Protein AF-A0A5C2I7L9-F1 (afdb_monomer_lite)

Organism: Escherichia coli (NCBI:txid562)

InterPro domains:
  IPR002104 Integrase, catalytic domain [PF00589] (42-127)
  IPR002104 Integrase, catalytic domain [PS51898] (38-180)
  IPR011010 DNA breaking-rejoining enzyme, catalytic core [SSF56349] (37-129)
  IPR013762 Integrase-like, catalytic domain superfamily [G3DSA:1.10.443.10] (32-180)
  IPR050090 Bacterial tyrosine recombinase XerC/XerD complex [PTHR30349] (8-128)

Secondary structure (DSSP, 8-state):
-HHHHHHHHHHHHHIIIIIS----GGGGSSPPPPPP-PPP-PPPHHHHHHHHHT--HHHHHHHHHHHHH---HHHHHT-BGGGEETTTTEEEEEEETTTEEEEEEPPGGGHHHHHHHHHHHHHHHHHHHHTT---B---HHHHHH-TTGGGSGGGSBSSB-SS-EE-TTT--EEB-BPP-

Structure (mmCIF, N/CA/C/O backbone):
data_AF-A0A5C2I7L9-F1
#
_entry.id   AF-A0A5C2I7L9-F1
#
loop_
_atom_site.group_PDB
_atom_sit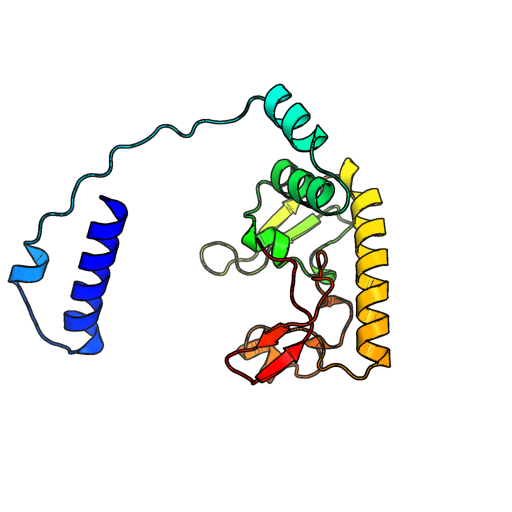e.id
_atom_site.type_symbol
_atom_site.label_atom_id
_atom_site.label_alt_id
_atom_site.label_comp_id
_atom_site.label_asym_id
_atom_site.label_entity_id
_atom_site.label_seq_id
_atom_site.pdbx_PDB_ins_code
_atom_site.Cartn_x
_atom_site.Cartn_y
_atom_site.Cartn_z
_atom_site.occupancy
_atom_site.B_iso_or_equiv
_atom_site.auth_seq_id
_atom_site.auth_comp_id
_atom_site.auth_asym_id
_atom_site.auth_atom_id
_atom_site.pdbx_PDB_model_num
ATOM 1 N N . SER A 1 1 ? -8.997 -1.510 27.934 1.00 83.62 1 SER A N 1
ATOM 2 C CA . SER A 1 1 ? -9.399 -0.100 27.716 1.00 83.62 1 SER A CA 1
ATOM 3 C C . SER A 1 1 ? -10.895 -0.025 27.392 1.00 83.62 1 SER A C 1
ATOM 5 O O . SER A 1 1 ? -11.528 -1.068 27.244 1.00 83.62 1 SER A O 1
ATOM 7 N N . VAL A 1 2 ? -11.471 1.179 27.242 1.00 86.06 2 VAL A N 1
ATOM 8 C CA . VAL A 1 2 ? -12.870 1.358 26.788 1.00 86.06 2 VAL A CA 1
ATOM 9 C C . VAL A 1 2 ? -13.120 0.686 25.430 1.00 86.06 2 VAL A C 1
ATOM 11 O O . VAL A 1 2 ? -14.165 0.067 25.243 1.00 86.06 2 VAL A O 1
ATOM 14 N N . SER A 1 3 ? -12.161 0.758 24.496 1.00 84.62 3 SER A N 1
ATOM 15 C CA . SER A 1 3 ? -12.274 0.077 23.199 1.00 84.62 3 SER A CA 1
ATOM 16 C C . SER A 1 3 ? -12.257 -1.443 23.354 1.00 84.62 3 SER A C 1
ATOM 18 O O . SER A 1 3 ? -13.128 -2.103 22.796 1.00 84.62 3 SER A O 1
ATOM 20 N N . THR A 1 4 ? -11.354 -1.994 24.176 1.00 89.19 4 THR A N 1
ATOM 21 C CA . THR A 1 4 ? -11.294 -3.440 24.455 1.00 89.19 4 THR A CA 1
ATOM 22 C C . THR A 1 4 ? -12.610 -3.960 25.031 1.00 89.19 4 THR A C 1
ATOM 24 O O . THR A 1 4 ? -13.125 -4.962 24.549 1.00 89.19 4 THR A O 1
ATOM 27 N N . HIS A 1 5 ? -13.188 -3.265 26.020 1.00 90.25 5 HIS A N 1
ATOM 28 C CA . HIS A 1 5 ? -14.462 -3.670 26.622 1.00 90.25 5 HIS A CA 1
ATOM 29 C C . HIS A 1 5 ? -15.588 -3.679 25.581 1.00 90.25 5 HIS A C 1
ATOM 31 O O . HIS A 1 5 ? -16.345 -4.640 25.489 1.00 90.25 5 HIS A O 1
ATOM 37 N N . ARG A 1 6 ? -15.691 -2.623 24.762 1.00 88.38 6 ARG A N 1
ATOM 38 C CA . ARG A 1 6 ? -16.726 -2.535 23.720 1.00 88.38 6 ARG A CA 1
ATOM 39 C C . ARG A 1 6 ? -16.564 -3.619 22.658 1.00 88.38 6 ARG A C 1
ATOM 41 O O . ARG A 1 6 ? -17.572 -4.166 22.227 1.00 88.38 6 ARG A O 1
ATOM 48 N N . GLN A 1 7 ? -15.329 -3.941 22.273 1.00 91.88 7 GLN A N 1
ATOM 49 C CA . GLN A 1 7 ? -15.039 -5.019 21.329 1.00 91.88 7 GLN A CA 1
ATOM 50 C C . GLN A 1 7 ? -15.439 -6.385 21.903 1.00 91.88 7 GLN A C 1
ATOM 52 O O . GLN A 1 7 ? -16.101 -7.158 21.219 1.00 91.88 7 GLN A O 1
ATOM 57 N N . ALA A 1 8 ? -15.092 -6.656 23.166 1.00 91.62 8 ALA A N 1
ATOM 58 C CA . ALA A 1 8 ? -15.444 -7.900 23.846 1.00 91.62 8 ALA A CA 1
ATOM 59 C C . ALA A 1 8 ? -16.964 -8.061 23.995 1.00 91.62 8 ALA A C 1
ATOM 61 O O . ALA A 1 8 ? -17.513 -9.097 23.630 1.00 91.62 8 ALA A O 1
ATOM 62 N N . LEU A 1 9 ? -17.662 -7.014 24.447 1.00 91.38 9 LEU A N 1
ATOM 63 C CA . LEU A 1 9 ? -19.120 -7.032 24.560 1.00 91.38 9 LEU A CA 1
ATOM 64 C C . LEU A 1 9 ? -19.794 -7.224 23.193 1.00 91.38 9 LEU A C 1
ATOM 66 O O . LEU A 1 9 ? -20.723 -8.016 23.075 1.00 91.38 9 LEU A O 1
ATOM 70 N N . ALA A 1 10 ? -19.312 -6.545 22.146 1.00 90.00 10 ALA A N 1
ATOM 71 C CA . ALA A 1 10 ? -19.824 -6.730 20.788 1.00 90.00 10 ALA A CA 1
ATOM 72 C C . ALA A 1 10 ? -19.612 -8.166 20.277 1.00 90.00 10 ALA A C 1
ATOM 74 O O . ALA A 1 10 ? -20.514 -8.722 19.654 1.00 90.00 10 ALA A O 1
ATOM 75 N N . ALA A 1 11 ? -18.459 -8.775 20.572 1.00 92.62 11 ALA A N 1
ATOM 76 C CA . ALA A 1 11 ? -18.175 -10.162 20.217 1.00 92.62 11 ALA A CA 1
ATOM 77 C C . ALA A 1 11 ? -19.121 -11.141 20.930 1.00 92.62 11 ALA A C 1
ATOM 79 O O . ALA A 1 11 ? -19.670 -12.023 20.277 1.00 92.62 11 ALA A O 1
ATOM 80 N N . LEU A 1 12 ? -19.369 -10.954 22.232 1.00 92.31 12 LEU A N 1
ATOM 81 C CA . LEU A 1 12 ? -20.305 -11.785 22.998 1.00 92.31 12 LEU A CA 1
ATOM 82 C C . LEU A 1 12 ? -21.742 -11.645 22.484 1.00 92.31 12 LEU A C 1
ATOM 84 O O . LEU A 1 12 ? -22.403 -12.650 22.234 1.00 92.31 12 LEU A O 1
ATOM 88 N N . LEU A 1 13 ? -22.207 -10.412 22.260 1.00 90.19 13 LEU A N 1
ATOM 89 C CA . LEU A 1 13 ? -23.537 -10.145 21.705 1.00 90.19 13 LEU A CA 1
ATOM 90 C C . LEU A 1 13 ? -23.722 -10.798 20.327 1.00 90.19 13 LEU A C 1
ATOM 92 O O . LEU A 1 13 ? -24.773 -11.373 20.050 1.00 90.19 13 LEU A O 1
ATOM 96 N N . PHE A 1 14 ? -22.701 -10.732 19.467 1.00 92.31 14 PHE A N 1
ATOM 97 C CA . PHE A 1 14 ? -22.723 -11.382 18.158 1.00 92.31 14 PHE A CA 1
ATOM 98 C C . PHE A 1 14 ? -22.702 -12.909 18.276 1.00 92.31 14 PHE A C 1
ATOM 100 O O . PHE A 1 14 ? -23.501 -13.580 17.630 1.00 92.31 14 PHE A O 1
ATOM 107 N N . PHE A 1 15 ? -21.822 -13.467 19.106 1.00 94.75 15 PHE A N 1
ATOM 108 C CA . PHE A 1 15 ? -21.685 -14.911 19.261 1.00 94.75 15 PHE A CA 1
ATOM 109 C C . PHE A 1 15 ? -22.979 -15.545 19.780 1.00 94.75 15 PHE A C 1
ATOM 111 O O . PHE A 1 15 ? -23.533 -1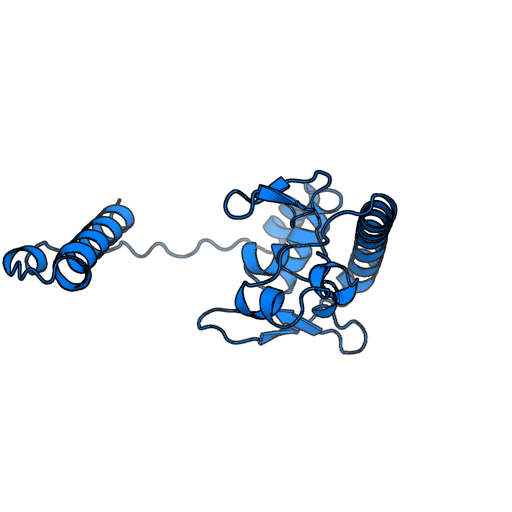6.423 19.124 1.00 94.75 15 PHE A O 1
ATOM 118 N N . TYR A 1 16 ? -23.531 -15.048 20.887 1.00 93.12 16 TYR A N 1
ATOM 119 C CA . TYR A 1 16 ? -24.767 -15.606 21.435 1.00 93.12 16 TYR A CA 1
ATOM 120 C C . TYR A 1 16 ? -25.979 -15.328 20.541 1.00 93.12 16 TYR A C 1
ATOM 122 O O . TYR A 1 16 ? -26.733 -16.247 20.236 1.00 93.12 16 TYR A O 1
ATOM 130 N N . GLY A 1 17 ? -26.131 -14.099 20.039 1.00 90.25 17 GLY A N 1
ATOM 131 C CA . GLY A 1 17 ? -27.318 -13.719 19.273 1.00 90.25 17 GLY A CA 1
ATOM 132 C C . GLY A 1 17 ? -27.335 -14.189 17.814 1.00 90.25 17 GLY A C 1
ATOM 133 O O . GLY A 1 17 ? -28.411 -14.424 17.269 1.00 90.25 17 GLY A O 1
ATOM 134 N N . LYS A 1 18 ? -26.178 -14.289 17.145 1.00 91.50 18 LYS A N 1
ATOM 135 C CA . LYS A 1 18 ? -26.086 -14.608 15.703 1.00 91.50 18 LYS A CA 1
ATOM 136 C C . LYS A 1 18 ? -25.479 -15.968 15.398 1.00 91.50 18 LYS A C 1
ATOM 138 O O . LYS A 1 18 ? -25.828 -16.530 14.367 1.00 91.50 18 LYS A O 1
ATOM 143 N N . VAL A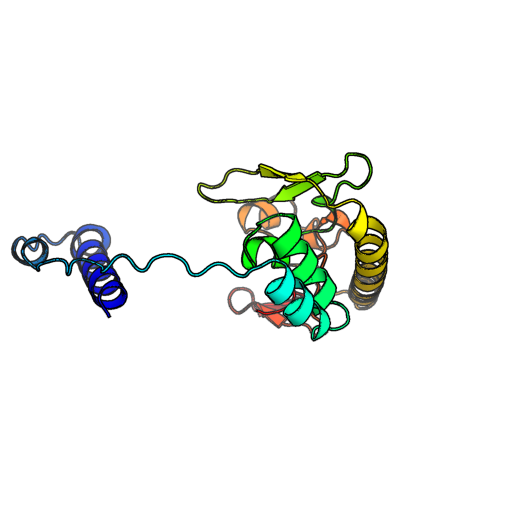 1 19 ? -24.582 -16.476 16.243 1.00 94.69 19 VAL A N 1
ATOM 144 C CA . VAL A 1 19 ? -23.949 -17.788 16.023 1.00 94.69 19 VAL A CA 1
ATOM 145 C C . VAL A 1 19 ? -24.712 -18.880 16.764 1.00 94.69 19 VAL A C 1
ATOM 147 O O . VAL A 1 19 ? -25.074 -19.881 16.158 1.00 94.69 19 VAL A O 1
ATOM 150 N N . LEU A 1 20 ? -24.993 -18.677 18.054 1.00 95.38 20 LEU A N 1
ATOM 151 C CA . LEU A 1 20 ? -25.691 -19.658 18.891 1.00 95.38 20 LEU A CA 1
ATOM 152 C C . LEU A 1 20 ? -27.216 -19.498 18.899 1.00 95.38 20 LEU A C 1
ATOM 154 O O . LEU A 1 20 ? -27.899 -20.322 19.502 1.00 95.38 20 LEU A O 1
ATOM 158 N N . CYS A 1 21 ? -27.750 -18.438 18.280 1.00 92.69 21 CYS A N 1
ATOM 159 C CA . CYS A 1 21 ? -29.182 -18.112 18.275 1.00 92.69 21 CYS A CA 1
ATOM 160 C C . CYS A 1 21 ? -29.830 -18.189 19.676 1.00 92.69 21 CYS A C 1
ATOM 162 O O . CYS A 1 21 ? -30.981 -18.594 19.819 1.00 92.69 21 CYS A O 1
ATOM 164 N N . THR A 1 22 ? -29.072 -17.830 20.713 1.00 92.44 22 THR A N 1
ATOM 165 C CA . THR A 1 22 ? -29.480 -17.886 22.119 1.00 92.44 22 THR A CA 1
ATOM 166 C C . THR A 1 22 ? -29.786 -16.478 22.606 1.00 92.44 22 THR A C 1
ATOM 168 O O . THR A 1 22 ? -28.944 -15.583 22.486 1.00 92.44 22 THR A O 1
ATOM 171 N N . ASP A 1 23 ? -30.976 -16.281 23.172 1.00 87.25 23 ASP A N 1
ATOM 172 C CA . ASP A 1 23 ? -31.349 -14.999 23.763 1.00 87.25 23 ASP A CA 1
ATOM 173 C C . ASP A 1 23 ? -30.779 -14.865 25.182 1.00 87.25 23 ASP A C 1
ATOM 175 O O . ASP A 1 23 ? -30.990 -15.723 26.039 1.00 87.25 23 ASP A O 1
ATOM 179 N N . LEU A 1 24 ? -30.040 -13.781 25.423 1.00 87.56 24 LEU A N 1
ATOM 180 C CA . LEU A 1 24 ? -29.464 -13.434 26.724 1.00 87.56 24 LEU A CA 1
ATOM 181 C C . LEU A 1 24 ? -29.816 -11.975 27.045 1.00 87.56 24 LEU A C 1
ATOM 183 O O . LEU A 1 24 ? -28.984 -11.087 26.831 1.00 87.56 24 LEU A O 1
ATOM 187 N N . PRO A 1 25 ? -31.027 -11.705 27.564 1.00 85.88 25 PRO A N 1
ATOM 188 C CA . PRO A 1 25 ? -31.501 -10.342 27.812 1.00 85.88 25 PRO A CA 1
ATOM 189 C C . PRO A 1 25 ? -30.549 -9.517 28.694 1.00 85.88 25 PRO A C 1
ATOM 191 O O . PRO A 1 25 ? -30.244 -8.368 28.377 1.00 85.88 25 PRO A O 1
ATOM 194 N N . TRP A 1 26 ? -29.968 -10.146 29.724 1.00 88.19 26 TRP A N 1
ATOM 195 C CA . TRP A 1 26 ? -29.008 -9.525 30.647 1.00 88.19 26 TRP A CA 1
ATOM 196 C C . TRP A 1 26 ? -27.719 -9.037 29.965 1.00 88.19 26 TRP A C 1
ATOM 198 O O . TRP A 1 26 ? -27.049 -8.130 30.456 1.00 88.19 26 TRP A O 1
ATOM 208 N N . LEU A 1 27 ? -27.345 -9.601 28.812 1.00 85.25 27 LEU A N 1
ATOM 209 C CA . LEU A 1 27 ? -26.115 -9.225 28.111 1.00 85.25 27 LEU A CA 1
ATOM 210 C C . LEU A 1 27 ? -26.218 -7.816 27.501 1.00 85.25 27 LEU A C 1
ATOM 212 O O . LEU A 1 27 ? -25.206 -7.133 27.340 1.00 85.25 27 LEU A O 1
ATOM 216 N N . GLN A 1 28 ? -27.437 -7.359 27.197 1.00 80.56 28 GLN A N 1
ATOM 217 C CA . GLN A 1 28 ? -27.704 -5.991 26.739 1.00 80.56 28 GLN A CA 1
ATOM 218 C C . GLN A 1 28 ? -27.641 -4.966 27.880 1.00 80.56 28 GLN A C 1
ATOM 220 O O . GLN A 1 28 ? -27.444 -3.778 27.622 1.00 80.56 28 GLN A O 1
ATOM 225 N N . GLU A 1 29 ? -27.774 -5.417 29.129 1.00 86.81 29 GLU A N 1
ATOM 226 C CA . GLU A 1 29 ? -27.735 -4.569 30.325 1.00 86.81 29 GLU A CA 1
ATOM 227 C C . GLU A 1 29 ? -26.302 -4.212 30.739 1.00 86.81 29 GLU A C 1
ATOM 229 O O . GLU A 1 29 ? -26.089 -3.277 31.515 1.00 86.81 29 GLU A O 1
ATOM 234 N N . ILE A 1 30 ? -25.293 -4.902 30.188 1.00 85.81 30 ILE A N 1
ATOM 235 C CA . ILE A 1 30 ? -23.889 -4.565 30.423 1.00 85.81 30 ILE A CA 1
ATOM 236 C C . ILE A 1 30 ? -23.610 -3.154 29.895 1.00 85.81 30 ILE A C 1
ATOM 238 O O . ILE A 1 30 ? -23.601 -2.881 28.688 1.00 85.81 30 ILE A O 1
ATOM 242 N N . GLY A 1 31 ? -23.341 -2.242 30.829 1.00 81.12 31 GLY A N 1
ATOM 243 C CA . GLY A 1 31 ? -23.075 -0.842 30.540 1.00 81.12 31 GLY A CA 1
ATOM 244 C C . GLY A 1 31 ? -21.879 -0.655 29.606 1.00 81.12 31 GLY A C 1
ATOM 245 O O . GLY A 1 31 ? -20.793 -1.185 29.829 1.00 81.12 31 GLY A O 1
ATOM 246 N N . ARG A 1 32 ? -22.054 0.162 28.563 1.00 82.88 32 ARG A N 1
ATOM 247 C CA . ARG A 1 32 ? -20.972 0.504 27.631 1.00 82.88 32 ARG A CA 1
ATOM 248 C C . ARG A 1 32 ? -20.172 1.687 28.180 1.00 82.88 32 ARG A C 1
ATOM 250 O O . ARG A 1 32 ? -20.724 2.788 28.261 1.00 82.88 32 ARG A O 1
ATOM 257 N N . PRO A 1 33 ? -18.874 1.524 28.494 1.00 82.56 33 PRO A N 1
ATOM 258 C CA . PRO A 1 33 ? -18.071 2.633 28.981 1.00 82.56 33 PRO A CA 1
ATOM 259 C C . PRO A 1 33 ? -18.008 3.760 27.941 1.00 82.56 33 PRO A C 1
ATOM 261 O O . PRO A 1 33 ? -17.834 3.528 26.736 1.00 82.56 33 PRO A O 1
ATOM 264 N N . ARG A 1 34 ? -18.177 5.001 28.409 1.00 78.06 34 ARG A N 1
ATOM 265 C CA . ARG A 1 34 ? -18.133 6.187 27.550 1.00 78.06 34 ARG A CA 1
ATOM 266 C C . ARG A 1 34 ? -16.683 6.447 27.129 1.00 78.06 34 ARG A C 1
ATOM 268 O O . ARG A 1 34 ? -15.808 6.521 27.989 1.00 78.06 34 ARG A O 1
ATOM 275 N N . PRO A 1 35 ? -16.398 6.573 25.825 1.00 74.56 35 PRO A N 1
ATOM 276 C CA . PRO A 1 35 ? -15.060 6.908 25.374 1.00 74.56 35 PRO A CA 1
ATOM 277 C C . PRO A 1 35 ? -14.768 8.364 25.735 1.00 74.56 35 PRO A C 1
ATOM 279 O O . PRO A 1 35 ? -15.589 9.243 25.466 1.00 74.56 35 PRO A O 1
ATOM 282 N N . SER A 1 36 ? -13.593 8.633 26.303 1.00 76.50 36 SER A N 1
ATOM 283 C CA . SER A 1 36 ? -13.083 9.999 26.344 1.00 76.50 36 SER A CA 1
ATOM 284 C C . SER A 1 36 ? -12.682 10.403 24.924 1.00 76.50 36 SER A C 1
ATOM 286 O O . SER A 1 36 ? -11.938 9.693 24.242 1.00 76.50 36 SER A O 1
ATOM 288 N N . ARG A 1 37 ? -13.219 11.525 24.434 1.00 71.06 37 ARG A N 1
ATOM 289 C CA . ARG A 1 37 ? -12.788 12.101 23.156 1.00 71.06 37 ARG A CA 1
ATOM 290 C C . ARG A 1 37 ? -11.400 12.694 23.364 1.00 71.06 37 ARG A C 1
ATOM 292 O O . ARG A 1 37 ? -11.268 13.732 24.001 1.00 71.06 37 ARG A O 1
ATOM 299 N N . ARG A 1 38 ? -10.368 12.028 22.848 1.00 72.25 38 ARG A N 1
ATOM 300 C CA . ARG A 1 38 ? -9.055 12.658 22.688 1.00 72.25 38 ARG A CA 1
ATOM 301 C C . ARG A 1 38 ? -9.123 13.559 21.462 1.00 72.25 38 ARG A C 1
ATOM 303 O O . ARG A 1 38 ? -9.592 13.115 20.415 1.00 72.25 38 ARG A O 1
ATOM 310 N N . LEU A 1 39 ? -8.695 14.810 21.604 1.00 75.12 39 LEU A N 1
ATOM 311 C CA . LEU A 1 39 ? -8.483 15.668 20.444 1.00 75.12 39 LEU A CA 1
ATOM 312 C C . LEU A 1 39 ? -7.350 15.054 19.608 1.00 75.12 39 LEU A C 1
ATOM 314 O O . LEU A 1 39 ? -6.351 14.621 20.192 1.00 75.12 39 LEU A O 1
ATOM 318 N N . PRO A 1 40 ? -7.502 14.950 18.279 1.00 73.88 40 PRO A N 1
ATOM 319 C CA . PRO A 1 40 ? -6.408 14.507 17.433 1.00 73.88 40 PRO A CA 1
ATOM 320 C C . PRO A 1 40 ? -5.265 15.517 17.555 1.00 73.88 40 PRO A C 1
ATOM 322 O O . PRO A 1 40 ? -5.450 16.704 17.300 1.00 73.88 40 PRO A O 1
ATOM 325 N N . VAL A 1 41 ? -4.094 15.041 17.974 1.00 81.12 41 VAL A N 1
ATOM 326 C CA . VAL A 1 41 ? -2.861 15.826 17.911 1.00 81.12 41 VAL A CA 1
ATOM 327 C C . VAL A 1 41 ? -2.379 15.739 16.470 1.00 81.12 41 VAL A C 1
ATOM 329 O O . VAL A 1 41 ? -2.104 14.645 15.978 1.00 81.12 41 VAL A O 1
ATOM 332 N N . VAL A 1 42 ? -2.355 16.877 15.783 1.00 86.62 42 VAL A N 1
ATOM 333 C CA . VAL A 1 42 ? -1.863 16.983 14.408 1.00 86.62 42 VAL A CA 1
ATOM 334 C C . VAL A 1 42 ? -0.453 17.550 14.419 1.00 86.62 42 VAL A C 1
ATOM 336 O O . VAL A 1 42 ? -0.134 18.399 15.248 1.00 86.62 42 VAL A O 1
ATOM 339 N N . LEU A 1 43 ? 0.378 17.065 13.501 1.00 90.56 43 LEU A N 1
ATOM 340 C CA . LEU A 1 43 ? 1.729 17.574 13.315 1.00 90.56 43 LEU A CA 1
ATOM 341 C C . LEU A 1 43 ? 1.686 18.897 12.550 1.00 90.56 43 LEU A C 1
ATOM 343 O O . LEU A 1 43 ? 0.918 19.060 11.597 1.00 90.56 43 LEU A O 1
ATOM 347 N N . THR A 1 44 ? 2.546 19.822 12.946 1.00 94.19 44 THR A N 1
ATOM 348 C CA . THR A 1 44 ? 2.853 21.027 12.175 1.00 94.19 44 THR A CA 1
ATOM 349 C C . THR A 1 44 ? 3.632 20.671 10.901 1.00 94.19 44 THR A C 1
ATOM 351 O O . THR A 1 44 ? 4.312 19.640 10.862 1.00 94.19 44 THR A O 1
ATOM 354 N N . PRO A 1 45 ? 3.594 21.516 9.853 1.00 93.44 45 PRO A N 1
ATOM 355 C CA . PRO A 1 45 ? 4.389 21.293 8.644 1.00 93.44 45 PRO A CA 1
ATOM 356 C C . PRO A 1 45 ? 5.884 21.086 8.929 1.00 93.44 45 PRO A C 1
ATOM 358 O O . PRO A 1 45 ? 6.492 20.182 8.363 1.00 93.44 45 PRO A O 1
ATOM 361 N N . ASP A 1 46 ? 6.459 21.842 9.868 1.00 95.19 46 ASP A N 1
ATOM 362 C CA . ASP A 1 46 ? 7.876 21.718 10.228 1.00 95.19 46 ASP A CA 1
ATOM 363 C C . ASP A 1 46 ? 8.196 20.385 10.915 1.00 95.19 46 ASP A C 1
ATOM 365 O O . ASP A 1 46 ? 9.248 19.793 10.672 1.00 95.19 46 ASP A O 1
ATOM 369 N N . GLU A 1 47 ? 7.298 19.882 11.769 1.00 95.56 47 GLU A N 1
ATOM 370 C CA . GLU A 1 47 ? 7.438 18.545 12.358 1.00 95.56 47 GLU A CA 1
ATOM 371 C C . GLU A 1 47 ? 7.395 17.463 11.284 1.00 95.56 47 GLU A C 1
ATOM 373 O O . GLU A 1 47 ? 8.224 16.553 11.307 1.00 95.56 47 GLU A O 1
ATOM 378 N N . VAL A 1 48 ? 6.482 17.584 10.316 1.00 95.12 48 VAL A N 1
ATOM 379 C CA . VAL A 1 48 ? 6.389 16.643 9.194 1.00 95.12 48 VAL A CA 1
ATOM 380 C C . VAL A 1 48 ? 7.669 16.666 8.363 1.00 95.12 48 VAL A C 1
ATOM 382 O O . VAL A 1 48 ? 8.221 15.604 8.083 1.00 95.12 48 VAL A O 1
ATOM 385 N N . VAL A 1 49 ? 8.182 17.847 8.008 1.00 94.31 49 VAL A N 1
ATOM 386 C CA . VAL A 1 49 ? 9.435 17.981 7.246 1.00 94.31 49 VAL A CA 1
ATOM 387 C C . VAL A 1 49 ? 10.598 17.327 7.988 1.00 94.31 49 VAL A C 1
ATOM 389 O O . VAL A 1 49 ? 11.355 16.573 7.375 1.00 94.31 49 VAL A O 1
ATOM 392 N N . ARG A 1 50 ? 10.719 17.548 9.304 1.00 95.44 50 ARG A N 1
ATOM 393 C CA . ARG A 1 50 ? 11.758 16.904 10.121 1.00 95.44 50 ARG A CA 1
ATOM 394 C C . ARG A 1 50 ? 11.619 15.385 10.121 1.00 95.44 50 ARG A C 1
ATOM 396 O O . ARG A 1 50 ? 12.599 14.701 9.858 1.00 95.44 50 ARG A O 1
ATOM 403 N N . ILE A 1 51 ? 10.418 14.859 10.366 1.00 94.88 51 ILE A N 1
ATOM 404 C CA . ILE A 1 51 ? 10.164 13.410 10.397 1.00 94.88 51 ILE A CA 1
ATOM 405 C C . ILE A 1 51 ? 10.490 12.773 9.044 1.00 94.88 51 ILE A C 1
ATOM 407 O O . ILE A 1 51 ? 11.230 11.795 8.992 1.00 94.88 51 ILE A O 1
ATOM 411 N N . LEU A 1 52 ? 9.995 13.348 7.945 1.00 95.31 52 LEU A N 1
ATOM 412 C CA . LEU A 1 52 ? 10.274 12.854 6.595 1.00 95.31 52 LEU A CA 1
ATOM 413 C C . LEU A 1 52 ? 11.762 12.956 6.229 1.00 95.31 52 LEU A C 1
ATOM 415 O O . LEU A 1 52 ? 12.229 12.184 5.395 1.00 95.31 52 LEU A O 1
ATOM 419 N N . GLY A 1 53 ? 12.499 13.890 6.835 1.00 95.38 53 GLY A N 1
ATOM 420 C CA . GLY A 1 53 ? 13.943 14.044 6.666 1.00 95.38 53 GLY A CA 1
ATOM 421 C C . GLY A 1 53 ? 14.778 12.925 7.296 1.00 95.38 53 GLY A C 1
ATOM 422 O O . GLY A 1 53 ? 15.882 12.682 6.823 1.00 95.38 53 GLY A O 1
ATOM 423 N N . PHE A 1 54 ? 14.257 12.224 8.309 1.00 96.75 54 PHE A N 1
ATOM 424 C CA . PHE A 1 54 ? 14.918 11.062 8.924 1.00 96.75 54 PHE A CA 1
ATOM 425 C C . PHE A 1 54 ? 14.627 9.737 8.210 1.00 96.75 54 PHE A C 1
ATOM 427 O O . PHE A 1 54 ? 15.233 8.720 8.535 1.00 96.75 54 PHE A O 1
ATOM 434 N N . LEU A 1 55 ? 13.679 9.725 7.272 1.00 96.12 55 LEU A N 1
ATOM 435 C CA . LEU A 1 55 ? 13.363 8.540 6.484 1.00 96.12 55 LEU A CA 1
ATOM 436 C C . LEU A 1 55 ? 14.242 8.484 5.237 1.00 96.12 55 LEU A C 1
ATOM 438 O O . LEU A 1 55 ? 14.565 9.507 4.635 1.00 96.12 55 LEU A O 1
ATOM 442 N N . GLU A 1 56 ? 14.541 7.272 4.782 1.00 94.06 56 GLU A N 1
ATOM 443 C CA . GLU A 1 56 ? 15.356 7.037 3.591 1.00 94.06 56 GLU A CA 1
ATOM 444 C C . GLU A 1 56 ? 14.642 6.127 2.585 1.00 94.06 56 GLU A C 1
ATOM 446 O O . GLU A 1 56 ? 13.679 5.425 2.908 1.00 94.06 56 GLU A O 1
ATOM 451 N N . GLY A 1 57 ? 15.113 6.164 1.336 1.00 93.31 57 GLY A N 1
ATOM 452 C CA . GLY A 1 57 ? 14.708 5.233 0.285 1.00 93.31 57 GLY A CA 1
ATOM 453 C C . GLY A 1 57 ? 13.193 5.110 0.088 1.00 93.31 57 GLY A C 1
ATOM 454 O O . GLY A 1 57 ? 12.478 6.102 -0.068 1.00 93.31 57 GLY A O 1
ATOM 455 N N . GLU A 1 58 ? 12.710 3.865 0.050 1.00 93.19 58 GLU A N 1
ATOM 456 C CA . GLU A 1 58 ? 11.296 3.553 -0.187 1.00 93.19 58 GLU A CA 1
ATOM 457 C C . GLU A 1 58 ? 10.378 3.988 0.961 1.00 93.19 58 GLU A C 1
ATOM 459 O O . GLU A 1 58 ? 9.265 4.436 0.696 1.00 93.19 58 GLU A O 1
ATOM 464 N N . HIS A 1 59 ? 10.853 3.961 2.211 1.00 94.69 59 HIS A N 1
ATOM 465 C CA . HIS A 1 59 ? 10.071 4.399 3.370 1.00 94.69 59 HIS A CA 1
ATOM 466 C C . HIS A 1 59 ? 9.798 5.902 3.341 1.00 94.69 59 HIS A C 1
ATOM 468 O O . HIS A 1 59 ? 8.685 6.333 3.646 1.00 94.69 59 HIS A O 1
ATOM 474 N N . ARG A 1 60 ? 10.779 6.709 2.914 1.00 96.44 60 ARG A N 1
ATOM 475 C CA . ARG A 1 60 ? 10.583 8.154 2.733 1.00 96.44 60 ARG A CA 1
ATOM 476 C C . ARG A 1 60 ? 9.534 8.445 1.670 1.00 96.44 60 ARG A C 1
ATOM 478 O O . ARG A 1 60 ? 8.622 9.229 1.921 1.00 96.44 60 ARG A O 1
ATOM 485 N N . LEU A 1 61 ? 9.650 7.802 0.507 1.00 97.06 61 LEU A N 1
ATOM 486 C CA . LEU A 1 61 ? 8.693 7.964 -0.588 1.00 97.06 61 LEU A CA 1
ATOM 487 C C . LEU A 1 61 ? 7.287 7.533 -0.161 1.00 97.06 61 LEU A C 1
ATOM 489 O O . LEU A 1 61 ? 6.312 8.230 -0.434 1.00 97.06 61 LEU A O 1
ATOM 493 N N . PHE A 1 62 ? 7.188 6.406 0.540 1.00 96.69 62 PHE A N 1
ATOM 494 C CA . PHE A 1 62 ? 5.930 5.900 1.065 1.00 96.69 62 PHE A CA 1
ATOM 495 C C . PHE A 1 62 ? 5.287 6.893 2.042 1.00 96.69 62 PHE A C 1
ATOM 497 O O . PHE A 1 62 ? 4.132 7.272 1.865 1.00 96.69 62 PHE A O 1
ATOM 504 N N . ALA A 1 63 ? 6.042 7.401 3.017 1.00 96.25 63 ALA A N 1
ATOM 505 C CA . ALA A 1 63 ? 5.541 8.383 3.976 1.00 96.25 63 ALA A CA 1
ATOM 506 C C . ALA A 1 63 ? 5.133 9.711 3.312 1.00 96.25 63 ALA A C 1
ATOM 508 O O . ALA A 1 63 ? 4.094 10.278 3.654 1.00 96.25 63 ALA A O 1
ATOM 509 N N . GLN A 1 64 ? 5.900 10.187 2.325 1.00 96.75 64 GLN A N 1
ATOM 510 C CA . GLN A 1 64 ? 5.544 11.359 1.520 1.00 96.75 64 GLN A CA 1
ATOM 511 C C . GLN A 1 64 ? 4.239 11.148 0.751 1.00 96.75 64 GLN A C 1
ATOM 513 O O . GLN A 1 64 ? 3.407 12.053 0.699 1.00 96.75 64 GLN A O 1
ATOM 518 N N . LEU A 1 65 ? 4.038 9.955 0.187 1.00 96.94 65 LEU A N 1
ATOM 519 C CA . LEU A 1 65 ? 2.815 9.601 -0.521 1.00 96.94 65 LEU A CA 1
ATOM 520 C C . LEU A 1 65 ? 1.607 9.606 0.420 1.00 96.94 65 LEU A C 1
ATOM 522 O O . LEU A 1 65 ? 0.580 10.199 0.088 1.00 96.94 65 LEU A O 1
ATOM 526 N N . LEU A 1 66 ? 1.727 8.997 1.603 1.00 95.75 66 LEU A N 1
ATOM 527 C CA . LEU A 1 66 ? 0.667 9.010 2.614 1.00 95.75 66 LEU A CA 1
ATOM 528 C C . LEU A 1 66 ? 0.323 10.439 3.042 1.00 95.75 66 LEU A C 1
ATOM 530 O O . LEU A 1 66 ? -0.851 10.802 3.077 1.00 95.75 66 LEU A O 1
ATOM 534 N N . TYR A 1 67 ? 1.339 11.261 3.312 1.00 94.94 67 TYR A N 1
ATOM 535 C CA . TYR A 1 67 ? 1.149 12.655 3.704 1.00 94.94 67 TYR A CA 1
ATOM 536 C C . TYR A 1 67 ? 0.482 13.483 2.597 1.00 94.94 67 TYR A C 1
ATOM 538 O O . TYR A 1 67 ? -0.490 14.186 2.860 1.00 94.94 67 TYR A O 1
ATOM 546 N N . GLY A 1 68 ? 0.956 13.365 1.353 1.00 93.94 68 GLY A N 1
ATOM 547 C CA . GLY A 1 68 ? 0.461 14.153 0.222 1.00 93.94 68 GLY A CA 1
ATOM 548 C C . GLY A 1 68 ? -0.941 13.767 -0.259 1.00 93.94 68 GLY A C 1
ATOM 549 O O . GLY A 1 68 ? -1.618 14.584 -0.876 1.00 93.94 68 GLY A O 1
ATOM 550 N N . THR A 1 69 ? -1.390 12.542 0.019 1.00 94.25 69 THR A N 1
ATOM 551 C CA . THR A 1 69 ? -2.684 12.020 -0.466 1.00 94.25 69 THR A CA 1
ATOM 552 C C . THR A 1 69 ? -3.715 11.799 0.641 1.00 94.25 69 THR A C 1
ATOM 554 O O . THR A 1 69 ? -4.902 11.632 0.354 1.00 94.25 69 THR A O 1
ATOM 557 N N . GLY A 1 70 ? -3.282 11.751 1.904 1.00 92.12 70 GLY A N 1
ATOM 558 C CA . GLY A 1 70 ? -4.133 11.441 3.052 1.00 92.12 70 GLY A CA 1
ATOM 559 C C . GLY A 1 70 ? -4.685 10.009 3.060 1.00 92.12 70 GLY A C 1
ATOM 560 O O . GLY A 1 70 ? -5.676 9.741 3.745 1.00 92.12 70 GLY A O 1
ATOM 561 N N . MET A 1 71 ? -4.105 9.088 2.281 1.00 92.56 71 MET A N 1
ATOM 562 C CA . MET A 1 71 ? -4.520 7.684 2.287 1.00 92.56 71 MET A CA 1
ATOM 563 C C . MET A 1 71 ? -4.057 6.959 3.557 1.00 92.56 71 MET A C 1
ATOM 565 O O . MET A 1 71 ? -3.110 7.366 4.230 1.00 92.56 71 MET A O 1
ATOM 569 N N . ARG A 1 72 ? -4.734 5.864 3.905 1.00 91.62 72 ARG A N 1
ATOM 570 C CA . ARG A 1 72 ? -4.323 5.007 5.025 1.00 91.62 72 ARG A CA 1
ATOM 571 C C . ARG A 1 72 ? -3.073 4.219 4.651 1.00 91.62 72 ARG A C 1
ATOM 573 O O . ARG A 1 72 ? -2.904 3.864 3.489 1.00 91.62 72 ARG A O 1
ATOM 580 N N . ILE A 1 73 ? -2.276 3.839 5.651 1.00 93.50 73 ILE A N 1
ATOM 581 C CA . ILE A 1 73 ? -1.100 2.973 5.461 1.00 93.50 73 ILE A CA 1
ATOM 582 C C . ILE A 1 73 ? -1.474 1.711 4.673 1.00 93.50 73 ILE A C 1
ATOM 584 O O . ILE A 1 73 ? -0.857 1.423 3.655 1.00 93.50 73 ILE A O 1
ATOM 588 N N . SER A 1 74 ? -2.550 1.019 5.066 1.00 91.44 74 SER A N 1
ATOM 589 C CA . SER A 1 74 ? -3.011 -0.188 4.369 1.00 91.44 74 SER A CA 1
ATOM 590 C C . SER A 1 74 ? -3.372 0.063 2.902 1.00 91.44 74 SER A C 1
ATOM 592 O O . SER A 1 74 ? -3.081 -0.772 2.057 1.00 91.44 74 SER A O 1
ATOM 594 N N . GLU A 1 75 ? -3.983 1.211 2.593 1.00 93.31 75 GLU A N 1
ATOM 595 C CA . GLU A 1 75 ? -4.344 1.592 1.222 1.00 93.31 75 GLU A CA 1
ATOM 596 C C . GLU A 1 75 ? -3.079 1.841 0.388 1.00 93.31 75 GLU A C 1
ATOM 598 O O . GLU A 1 75 ? -2.983 1.348 -0.731 1.00 93.31 75 GLU A O 1
ATOM 603 N N . GLY A 1 76 ? -2.086 2.535 0.956 1.00 94.69 76 GLY A N 1
ATOM 604 C CA . GLY A 1 76 ? -0.802 2.785 0.302 1.00 94.69 76 GLY A CA 1
ATOM 605 C C . GLY A 1 76 ? 0.011 1.513 0.067 1.00 94.69 76 GLY A C 1
ATOM 606 O O . GLY A 1 76 ? 0.555 1.327 -1.020 1.00 94.69 76 GLY A O 1
ATOM 607 N N . LEU A 1 77 ? 0.094 0.629 1.067 1.00 94.62 77 LEU A N 1
ATOM 608 C CA . LEU A 1 77 ? 0.801 -0.649 0.944 1.00 94.62 77 LEU A CA 1
ATOM 609 C C . LEU A 1 77 ? 0.160 -1.528 -0.137 1.00 94.62 77 LEU A C 1
ATOM 611 O O . LEU A 1 77 ? 0.857 -2.204 -0.889 1.00 94.62 77 LEU A O 1
ATOM 615 N N . GLN A 1 78 ? -1.167 -1.487 -0.256 1.00 93.25 78 GLN A N 1
ATOM 616 C CA . GLN A 1 78 ? -1.910 -2.307 -1.209 1.00 93.25 78 GLN A CA 1
ATOM 617 C C . GLN A 1 78 ? -1.977 -1.731 -2.631 1.00 93.25 78 GLN A C 1
ATOM 619 O O . GLN A 1 78 ? -2.565 -2.374 -3.507 1.00 93.25 78 GLN A O 1
ATOM 624 N N . LEU A 1 79 ? -1.369 -0.566 -2.890 1.00 95.75 79 LEU A N 1
ATOM 625 C CA . LEU A 1 79 ? -1.348 0.029 -4.225 1.00 95.75 79 LEU A CA 1
ATOM 626 C C . LEU A 1 79 ? -0.745 -0.933 -5.250 1.00 95.75 79 LEU A C 1
ATOM 628 O O . LEU A 1 79 ? 0.369 -1.452 -5.089 1.00 95.75 79 LEU A O 1
ATOM 632 N N . ARG A 1 80 ? -1.481 -1.137 -6.344 1.00 96.19 80 ARG A N 1
ATOM 633 C CA . ARG A 1 80 ? -0.994 -1.856 -7.518 1.00 96.19 80 ARG A CA 1
ATOM 634 C C . ARG A 1 80 ? -0.486 -0.877 -8.561 1.00 96.19 80 ARG A C 1
ATOM 636 O O . ARG A 1 80 ? -0.879 0.285 -8.586 1.00 96.19 80 ARG A O 1
ATOM 643 N N . VAL A 1 81 ? 0.344 -1.361 -9.481 1.00 97.81 81 VAL A N 1
ATOM 644 C CA . VAL A 1 81 ? 0.882 -0.520 -10.562 1.00 97.81 81 VAL A CA 1
ATOM 645 C C . VAL A 1 81 ? -0.228 0.162 -11.365 1.00 97.81 81 VAL A C 1
ATOM 647 O O . VAL A 1 81 ? -0.134 1.349 -11.652 1.00 97.81 81 VAL A O 1
ATOM 650 N N . LYS A 1 82 ? -1.300 -0.568 -11.692 1.00 95.88 82 LYS A N 1
ATOM 651 C CA . LYS A 1 82 ? -2.454 -0.048 -12.448 1.00 95.88 82 LYS A CA 1
ATOM 652 C C . LYS A 1 82 ? -3.241 1.053 -11.739 1.00 95.88 82 LYS A C 1
ATOM 654 O O . LYS A 1 82 ? -4.112 1.654 -12.356 1.00 95.88 82 LYS A O 1
ATOM 659 N N . ASP A 1 83 ? -3.040 1.209 -10.434 1.00 96.69 83 ASP A N 1
ATOM 660 C CA . ASP A 1 83 ? -3.769 2.189 -9.642 1.00 96.69 83 ASP A CA 1
ATOM 661 C C . ASP A 1 83 ? -3.100 3.570 -9.721 1.00 96.69 83 ASP A C 1
ATOM 663 O O . ASP A 1 83 ? -3.711 4.549 -9.306 1.00 96.69 83 ASP A O 1
ATOM 667 N N . LEU A 1 84 ? -1.881 3.663 -10.271 1.00 97.62 84 LEU A N 1
ATOM 668 C CA . LEU A 1 84 ? -1.182 4.917 -10.543 1.00 97.62 84 LEU A CA 1
ATOM 669 C C . LEU A 1 84 ? -1.394 5.337 -12.001 1.00 97.62 84 LEU A C 1
ATOM 671 O O . LEU A 1 84 ? -0.876 4.702 -12.920 1.00 97.62 84 LEU A O 1
ATOM 675 N N . ASP A 1 85 ? -2.110 6.438 -12.200 1.00 96.62 85 ASP A N 1
ATOM 676 C CA . ASP A 1 85 ? -2.292 7.082 -13.496 1.00 96.62 85 ASP A CA 1
ATOM 677 C C . ASP A 1 85 ? -1.468 8.373 -13.533 1.00 96.62 85 ASP A C 1
ATOM 679 O O . ASP A 1 85 ? -1.852 9.405 -12.979 1.00 96.62 85 ASP A O 1
ATOM 683 N N . PHE A 1 86 ? -0.290 8.299 -14.152 1.00 96.50 86 PHE A N 1
ATOM 684 C CA . PHE A 1 86 ? 0.602 9.453 -14.275 1.00 96.50 86 PHE A CA 1
ATOM 685 C C . PHE A 1 86 ? 0.156 10.441 -15.350 1.00 96.50 86 PHE A C 1
ATOM 687 O O . PHE A 1 86 ? 0.575 11.593 -15.290 1.00 96.50 86 PHE A O 1
ATOM 694 N N . ASP A 1 87 ? -0.662 10.008 -16.310 1.00 95.31 87 ASP A N 1
ATOM 695 C CA . ASP A 1 87 ? -1.120 10.860 -17.408 1.00 95.31 87 ASP A CA 1
ATOM 696 C C . ASP A 1 87 ? -2.225 11.799 -16.909 1.00 95.31 87 ASP A C 1
ATOM 698 O O . ASP A 1 87 ? -2.235 12.986 -17.227 1.00 95.31 87 ASP A O 1
ATOM 702 N N . HIS A 1 88 ? -3.104 11.288 -16.043 1.00 94.94 88 HIS A N 1
ATOM 703 C CA . HIS A 1 88 ? -4.171 12.055 -15.395 1.00 94.94 88 HIS A CA 1
ATOM 704 C C . HIS A 1 88 ? -3.818 12.523 -13.975 1.00 94.94 88 HIS A C 1
ATOM 706 O O . HIS A 1 88 ? -4.683 13.050 -13.274 1.00 94.94 88 HIS A O 1
ATOM 712 N N . GLY A 1 89 ? -2.588 12.289 -13.504 1.00 96.06 89 GLY A N 1
ATOM 713 C CA . GLY A 1 89 ? -2.143 12.685 -12.164 1.00 96.06 89 GLY A CA 1
ATOM 714 C C . GLY A 1 89 ? -3.044 12.152 -11.044 1.00 96.06 89 GLY A C 1
ATOM 715 O O . GLY A 1 89 ? -3.371 12.879 -10.105 1.00 96.06 89 GLY A O 1
ATOM 716 N N . THR A 1 90 ? -3.486 10.898 -11.146 1.00 97.12 90 THR A N 1
ATOM 717 C CA . THR A 1 90 ? -4.504 10.312 -10.265 1.00 97.12 90 THR A CA 1
ATOM 718 C C . THR A 1 90 ? -4.050 8.973 -9.684 1.00 97.12 90 THR A C 1
ATOM 720 O O . THR A 1 90 ? -3.375 8.180 -10.335 1.00 97.12 90 THR A O 1
ATOM 723 N N . ILE A 1 91 ? -4.450 8.700 -8.443 1.00 97.19 91 ILE A N 1
ATOM 724 C CA . ILE A 1 91 ? -4.291 7.409 -7.772 1.00 97.19 91 ILE A CA 1
ATOM 725 C C . ILE A 1 91 ? -5.669 6.838 -7.458 1.00 97.19 91 ILE A C 1
ATOM 727 O O . ILE A 1 91 ? -6.483 7.493 -6.805 1.00 97.19 91 ILE A O 1
ATOM 731 N N . ILE A 1 92 ? -5.932 5.604 -7.875 1.00 95.44 92 ILE A N 1
ATOM 732 C CA . ILE A 1 92 ? -7.186 4.909 -7.581 1.00 95.44 92 ILE A CA 1
ATOM 733 C C . ILE A 1 92 ? -7.009 4.028 -6.349 1.00 95.44 92 ILE A C 1
ATOM 735 O O . ILE A 1 92 ? -6.457 2.934 -6.414 1.00 95.44 92 ILE A O 1
ATOM 739 N N . VAL A 1 93 ? -7.537 4.470 -5.212 1.00 92.38 93 VAL A N 1
ATOM 740 C CA . VAL A 1 93 ? -7.596 3.629 -4.015 1.00 92.38 93 VAL A CA 1
ATOM 741 C C . VAL A 1 93 ? -8.789 2.690 -4.137 1.00 92.38 93 VAL A C 1
ATOM 743 O O . VAL A 1 93 ? -9.944 3.125 -4.071 1.00 92.38 93 VAL A O 1
ATOM 746 N N . ARG A 1 94 ? -8.491 1.403 -4.323 1.00 85.94 94 ARG A N 1
ATOM 747 C CA . ARG A 1 94 ? -9.469 0.312 -4.382 1.00 85.94 94 ARG A CA 1
ATOM 748 C C . ARG A 1 94 ? -9.950 -0.052 -2.980 1.00 85.94 94 ARG A C 1
ATOM 750 O O . ARG A 1 94 ? -9.171 -0.009 -2.035 1.00 85.94 94 ARG A O 1
ATOM 757 N N . GLU A 1 95 ? -11.219 -0.435 -2.857 1.00 71.50 95 GLU A N 1
ATOM 758 C CA . GLU A 1 95 ? -11.775 -0.997 -1.610 1.00 71.50 95 GLU A CA 1
ATOM 759 C C . GLU A 1 95 ? -11.622 -0.084 -0.373 1.00 71.50 95 GLU A C 1
ATOM 761 O O . GLU A 1 95 ? -11.380 -0.528 0.750 1.00 71.50 95 GLU A O 1
ATOM 766 N N . GLY A 1 96 ? -11.825 1.225 -0.556 1.00 59.38 96 GLY A N 1
ATOM 767 C CA . GLY A 1 96 ? -11.920 2.170 0.555 1.00 59.38 96 GLY A CA 1
ATOM 768 C C . GLY A 1 96 ? -13.084 1.852 1.510 1.00 59.38 96 GLY A C 1
ATOM 769 O O . GLY A 1 96 ? -13.863 0.916 1.326 1.00 59.38 96 GLY A O 1
ATOM 770 N N . LYS A 1 97 ? -13.259 2.676 2.552 1.00 54.62 97 LYS A N 1
ATOM 771 C CA . LYS A 1 97 ? -14.333 2.496 3.551 1.00 54.62 97 LYS A CA 1
ATOM 772 C C . LYS A 1 97 ? -15.701 2.327 2.861 1.00 54.62 97 LYS A C 1
ATOM 774 O O . LYS A 1 97 ? -16.171 3.251 2.206 1.00 54.62 97 LYS A O 1
ATOM 779 N N . GLY A 1 98 ? -16.344 1.174 3.064 1.00 56.97 98 GLY A N 1
ATOM 780 C CA . GLY A 1 98 ? -17.634 0.839 2.444 1.00 56.97 98 GLY A CA 1
ATOM 781 C C . GLY A 1 98 ? -17.537 0.190 1.058 1.00 56.97 98 GLY A C 1
ATOM 782 O O . GLY A 1 98 ? -18.524 0.222 0.328 1.00 56.97 98 GLY A O 1
ATOM 783 N N . SER A 1 99 ? -16.372 -0.365 0.698 1.00 64.38 99 SER A N 1
ATOM 784 C CA . SER A 1 99 ? -16.120 -1.068 -0.570 1.00 64.38 99 SER A CA 1
ATOM 785 C C . SER A 1 99 ? -16.312 -0.188 -1.806 1.00 64.38 99 SER A C 1
ATOM 787 O O . SER A 1 99 ? -16.775 -0.651 -2.846 1.00 64.38 99 SER A O 1
ATOM 789 N N . LYS A 1 100 ? -15.981 1.103 -1.684 1.00 77.44 100 LYS A N 1
ATOM 790 C CA . LYS A 1 100 ? -16.029 2.063 -2.789 1.00 77.44 100 LYS A CA 1
ATOM 791 C C . LYS A 1 100 ? -14.626 2.498 -3.170 1.00 77.44 100 LYS A C 1
ATOM 793 O O . LYS A 1 100 ? -13.824 2.853 -2.302 1.00 77.44 100 LYS A O 1
ATOM 798 N N . ASP A 1 101 ? -14.382 2.510 -4.470 1.00 88.12 101 ASP A N 1
ATOM 799 C CA . ASP A 1 101 ? -13.174 3.078 -5.045 1.00 88.12 101 ASP A CA 1
ATOM 800 C C . ASP A 1 101 ? -13.225 4.606 -4.936 1.00 88.12 101 ASP A C 1
ATOM 802 O O . ASP A 1 101 ? -14.295 5.218 -5.032 1.00 88.12 101 ASP A O 1
ATOM 806 N N . ARG A 1 102 ? -12.065 5.233 -4.730 1.00 91.06 102 ARG A N 1
ATOM 807 C CA . ARG A 1 102 ? -11.934 6.692 -4.788 1.00 91.06 102 ARG A CA 1
ATOM 808 C C . ARG A 1 102 ? -10.673 7.103 -5.531 1.00 91.06 102 ARG A C 1
ATOM 810 O O . ARG A 1 102 ? -9.631 6.470 -5.382 1.00 91.06 102 ARG A O 1
ATOM 817 N N . ALA A 1 103 ? -10.785 8.186 -6.290 1.00 94.00 103 ALA A N 1
ATOM 818 C CA . ALA A 1 103 ? -9.653 8.851 -6.910 1.00 94.00 103 ALA A CA 1
ATOM 819 C C . ALA A 1 103 ? -9.023 9.836 -5.916 1.00 94.00 103 ALA A C 1
ATOM 821 O O . ALA A 1 103 ? -9.729 10.599 -5.254 1.00 94.00 103 ALA A O 1
ATOM 822 N N . LEU A 1 104 ? -7.701 9.801 -5.807 1.00 95.12 104 LEU A N 1
ATOM 823 C CA . LEU A 1 104 ? -6.877 10.761 -5.083 1.00 95.12 104 LEU A CA 1
ATOM 824 C C . LEU A 1 104 ? -5.951 11.456 -6.077 1.00 95.12 104 LEU A C 1
ATOM 826 O O . LEU A 1 104 ? -5.548 10.858 -7.070 1.00 95.12 104 LEU A O 1
ATOM 830 N N . MET A 1 105 ? -5.589 12.703 -5.798 1.00 96.31 105 MET A N 1
ATOM 831 C CA . MET A 1 105 ? -4.597 13.416 -6.599 1.00 96.31 105 MET A CA 1
ATOM 832 C C . MET A 1 105 ? -3.212 12.799 -6.372 1.00 96.31 105 MET A C 1
ATOM 834 O O . MET A 1 105 ? -2.797 12.629 -5.225 1.00 96.31 105 MET A O 1
ATOM 838 N N . LEU A 1 106 ? -2.499 12.473 -7.450 1.00 96.25 106 LEU A N 1
ATOM 839 C CA . LEU A 1 106 ? -1.092 12.084 -7.411 1.00 96.25 106 LEU A CA 1
ATOM 840 C C . LEU A 1 106 ? -0.253 13.363 -7.259 1.00 96.25 106 LEU A C 1
ATOM 842 O O . LEU A 1 106 ? -0.311 14.219 -8.143 1.00 96.25 106 LEU A O 1
ATOM 846 N N . PRO A 1 107 ? 0.533 13.529 -6.180 1.00 94.75 107 PRO A N 1
ATOM 847 C CA . PRO A 1 107 ? 1.377 14.709 -6.030 1.00 94.75 107 PRO A CA 1
ATOM 848 C C . PRO A 1 107 ? 2.451 14.746 -7.123 1.00 94.75 107 PRO A C 1
ATOM 850 O O . PRO A 1 107 ? 3.304 13.861 -7.179 1.00 94.75 107 PRO A O 1
ATOM 853 N N . GLU A 1 108 ? 2.430 15.773 -7.975 1.00 94.81 108 GLU A N 1
ATOM 854 C CA . GLU A 1 108 ? 3.336 15.898 -9.128 1.00 94.81 108 GLU A CA 1
ATOM 855 C C . GLU A 1 108 ? 4.816 15.814 -8.721 1.00 94.81 108 GLU A C 1
ATOM 857 O O . GLU A 1 108 ? 5.615 15.146 -9.375 1.00 94.81 108 GLU A O 1
ATOM 862 N N . SER A 1 109 ? 5.160 16.388 -7.565 1.00 95.75 109 SER A N 1
ATOM 863 C CA . SER A 1 109 ? 6.509 16.336 -6.990 1.00 95.75 109 SER A CA 1
ATOM 864 C C . SER A 1 109 ? 7.006 14.919 -6.677 1.00 95.75 109 SER A C 1
ATOM 866 O O . SER A 1 109 ? 8.214 14.701 -6.607 1.00 95.75 109 SER A O 1
ATOM 868 N N . LEU A 1 110 ? 6.104 13.948 -6.501 1.00 96.62 110 LEU A N 1
ATOM 869 C CA . LEU A 1 110 ? 6.442 12.545 -6.248 1.00 96.62 110 LEU A CA 1
ATOM 870 C C . LEU A 1 110 ? 6.446 11.695 -7.520 1.00 96.62 110 LEU A C 1
ATOM 872 O O . LEU A 1 110 ? 6.894 10.549 -7.467 1.00 96.62 110 LEU A O 1
ATOM 876 N N . ALA A 1 111 ? 5.977 12.215 -8.658 1.00 96.81 111 ALA A N 1
ATOM 877 C CA . ALA A 1 111 ? 5.870 11.440 -9.890 1.00 96.81 111 ALA A CA 1
ATOM 878 C C . ALA A 1 111 ? 7.217 10.850 -10.362 1.00 96.81 111 ALA A C 1
ATOM 880 O O . ALA A 1 111 ? 7.235 9.658 -10.684 1.00 96.81 111 ALA A O 1
ATOM 881 N N . PRO A 1 112 ? 8.351 11.587 -10.357 1.00 97.44 112 PRO A N 1
ATOM 882 C CA . PRO A 1 112 ? 9.650 11.016 -10.726 1.00 97.44 112 PRO A CA 1
ATOM 883 C C . PRO A 1 112 ? 10.067 9.868 -9.796 1.00 97.44 112 PRO A C 1
ATOM 885 O O . PRO A 1 112 ? 10.348 8.763 -10.259 1.00 97.44 112 PRO A O 1
ATOM 888 N N . SER A 1 113 ? 9.993 10.084 -8.480 1.00 97.62 113 SER A N 1
ATOM 889 C CA . SER A 1 113 ? 10.351 9.082 -7.468 1.00 97.62 113 SER A CA 1
ATOM 890 C C . SER A 1 113 ? 9.454 7.841 -7.524 1.00 97.62 113 SER A C 1
ATOM 892 O O . SER A 1 113 ? 9.917 6.718 -7.323 1.00 97.62 113 SER A O 1
ATOM 894 N N . LEU A 1 114 ? 8.165 8.010 -7.836 1.00 97.88 114 LEU A N 1
ATOM 895 C CA . LEU A 1 114 ? 7.241 6.897 -8.055 1.00 97.88 114 LEU A CA 1
ATOM 896 C C . LEU A 1 114 ? 7.587 6.110 -9.326 1.00 97.88 114 LEU A C 1
ATOM 898 O O . LEU A 1 114 ? 7.521 4.884 -9.306 1.00 97.88 114 LEU A O 1
ATOM 902 N N . ARG A 1 115 ? 8.005 6.764 -10.417 1.00 98.06 115 ARG A N 1
ATOM 903 C CA . ARG A 1 115 ? 8.475 6.069 -11.634 1.00 98.06 115 ARG A CA 1
ATOM 904 C C . ARG A 1 115 ? 9.752 5.262 -11.374 1.00 98.06 115 ARG A C 1
ATOM 906 O O . ARG A 1 115 ? 9.874 4.131 -11.855 1.00 98.06 115 ARG A O 1
ATOM 913 N N . GLU A 1 116 ? 10.671 5.787 -10.568 1.00 97.88 116 GLU A N 1
ATOM 914 C CA . GLU A 1 116 ? 11.849 5.040 -10.109 1.00 97.88 116 GLU A CA 1
ATOM 915 C C . GLU A 1 116 ? 11.453 3.846 -9.232 1.00 97.88 116 GLU A C 1
ATOM 917 O O . GLU A 1 116 ? 11.927 2.728 -9.446 1.00 97.88 116 GLU A O 1
ATOM 922 N N . GLN A 1 117 ? 10.514 4.039 -8.299 1.00 97.81 117 GLN A N 1
ATOM 923 C CA . GLN A 1 117 ? 9.970 2.950 -7.488 1.00 97.81 117 GLN A CA 1
ATOM 924 C C . GLN A 1 117 ? 9.335 1.855 -8.350 1.00 97.81 117 GLN A C 1
ATOM 926 O O . GLN A 1 117 ? 9.586 0.672 -8.118 1.00 97.81 117 GLN A O 1
ATOM 931 N N . LEU A 1 118 ? 8.568 2.224 -9.377 1.00 98.19 118 LEU A N 1
ATOM 932 C CA . LEU A 1 118 ? 7.996 1.269 -10.323 1.00 98.19 118 LEU A CA 1
ATOM 933 C C . LEU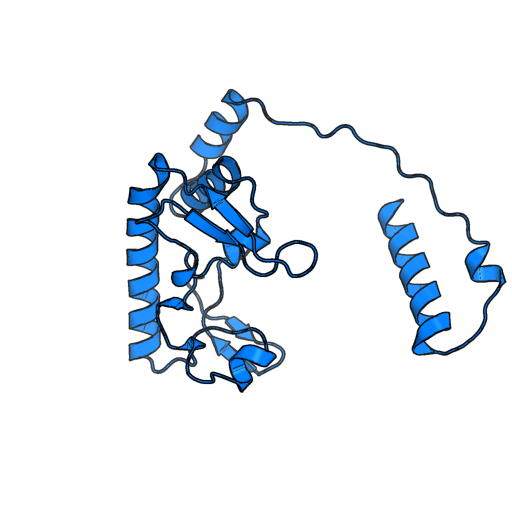 A 1 118 ? 9.070 0.523 -11.114 1.00 98.19 118 LEU A C 1
ATOM 935 O O . LEU A 1 118 ? 8.908 -0.665 -11.371 1.00 98.19 118 LEU A O 1
ATOM 939 N N . SER A 1 119 ? 10.186 1.170 -11.448 1.00 97.88 119 SER A N 1
ATOM 940 C CA . SER A 1 119 ? 11.328 0.500 -12.084 1.00 97.88 119 SER A CA 1
ATOM 941 C C . SER A 1 119 ? 11.952 -0.554 -11.159 1.00 97.88 119 SER A C 1
ATOM 943 O O . SER A 1 119 ? 12.214 -1.678 -11.591 1.00 97.88 119 SER A O 1
ATOM 945 N N . ARG A 1 120 ? 12.098 -0.249 -9.860 1.00 96.50 120 ARG A N 1
ATOM 946 C CA . ARG A 1 120 ? 12.550 -1.223 -8.845 1.00 96.50 120 ARG A CA 1
ATOM 947 C C . ARG A 1 120 ? 11.565 -2.380 -8.682 1.00 96.50 120 ARG A C 1
ATOM 949 O O . ARG A 1 120 ? 11.963 -3.542 -8.712 1.00 96.50 120 ARG A O 1
ATOM 956 N N . ALA A 1 121 ? 10.271 -2.085 -8.580 1.00 97.00 121 ALA A N 1
ATOM 957 C CA . ALA A 1 121 ? 9.228 -3.105 -8.521 1.00 97.00 121 ALA A CA 1
ATOM 958 C C . ALA A 1 121 ? 9.208 -3.974 -9.792 1.00 97.00 121 ALA A C 1
ATOM 960 O O . ALA A 1 121 ? 9.013 -5.188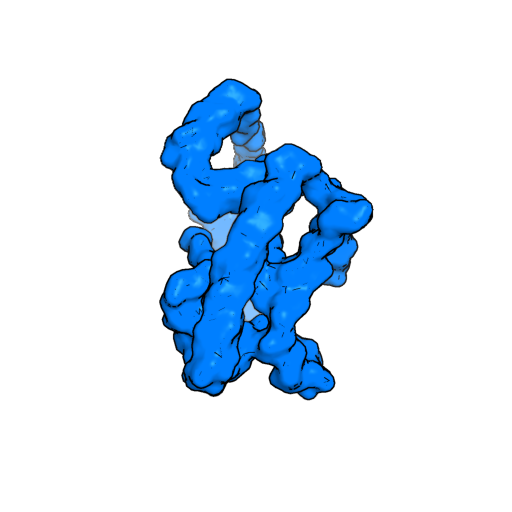 -9.716 1.00 97.00 121 ALA A O 1
ATOM 961 N N . ARG A 1 122 ? 9.481 -3.389 -10.965 1.00 97.62 122 ARG A N 1
ATOM 962 C CA . ARG A 1 122 ? 9.555 -4.116 -12.236 1.00 97.62 122 ARG A CA 1
ATOM 963 C C . ARG A 1 122 ? 10.701 -5.121 -12.256 1.00 97.62 122 ARG A C 1
ATOM 965 O O . ARG A 1 122 ? 10.504 -6.222 -12.762 1.00 97.62 122 ARG A O 1
ATOM 972 N N . ALA A 1 123 ? 11.856 -4.782 -11.686 1.00 96.81 123 ALA A N 1
ATOM 973 C CA . ALA A 1 123 ? 12.963 -5.723 -11.522 1.00 96.81 123 ALA A CA 1
ATOM 974 C C . ALA A 1 123 ? 12.555 -6.941 -10.674 1.00 96.81 123 ALA A C 1
ATOM 976 O O . ALA A 1 123 ? 12.815 -8.076 -11.076 1.00 96.81 123 ALA A O 1
ATOM 977 N N . TRP A 1 124 ? 11.840 -6.730 -9.562 1.00 95.56 124 TRP A N 1
ATOM 978 C CA . TRP A 1 124 ? 11.306 -7.837 -8.760 1.00 95.56 124 TRP A CA 1
ATOM 979 C C . TRP A 1 124 ? 10.305 -8.691 -9.529 1.00 95.56 124 TRP A C 1
ATOM 981 O O . TRP A 1 124 ? 10.404 -9.916 -9.508 1.00 95.56 124 TRP A O 1
ATOM 991 N N . TRP A 1 125 ? 9.380 -8.056 -10.246 1.00 96.56 125 TRP A N 1
ATOM 992 C CA . TRP A 1 125 ? 8.400 -8.765 -11.061 1.00 96.56 125 TRP A CA 1
ATOM 993 C C . TRP A 1 125 ? 9.069 -9.621 -12.144 1.00 96.56 125 TRP A C 1
ATOM 995 O O . TRP A 1 125 ? 8.724 -10.788 -12.292 1.00 96.56 125 TRP A O 1
ATOM 1005 N N . LEU A 1 126 ? 10.063 -9.086 -12.863 1.00 96.69 126 LEU A N 1
ATOM 1006 C CA . LEU A 1 126 ? 10.812 -9.836 -13.879 1.00 96.69 126 LEU A CA 1
ATOM 1007 C C . LEU A 1 126 ? 11.576 -11.021 -13.278 1.00 96.69 126 LEU A C 1
ATOM 1009 O O . LEU A 1 126 ? 11.563 -12.106 -13.858 1.00 96.69 126 LEU A O 1
ATOM 1013 N N . LYS A 1 127 ? 12.198 -10.834 -12.108 1.00 95.06 127 LYS A N 1
ATOM 1014 C CA . LYS A 1 127 ? 12.868 -11.916 -11.380 1.00 95.06 127 LYS A CA 1
ATOM 1015 C C . LYS A 1 127 ? 11.885 -13.024 -10.998 1.00 95.06 127 LYS A C 1
ATOM 1017 O O . LYS A 1 127 ? 12.154 -14.193 -11.252 1.00 95.06 127 LYS A O 1
ATOM 1022 N N . ASP A 1 128 ? 10.726 -12.656 -10.456 1.00 94.38 128 ASP A N 1
ATOM 1023 C CA . ASP A 1 128 ? 9.681 -13.613 -10.086 1.00 94.38 128 ASP A CA 1
ATOM 1024 C C . ASP A 1 128 ? 9.146 -14.384 -11.308 1.00 94.38 128 ASP A C 1
ATOM 1026 O O . ASP A 1 128 ? 8.886 -15.582 -11.207 1.00 94.38 128 ASP A O 1
ATOM 1030 N N . GLN A 1 129 ? 9.015 -13.730 -12.471 1.00 93.06 129 GLN A N 1
ATOM 1031 C CA . GLN A 1 129 ? 8.625 -14.395 -13.722 1.00 93.06 129 GLN A CA 1
ATOM 1032 C C . GLN A 1 129 ? 9.688 -15.388 -14.203 1.00 93.06 129 GLN A C 1
ATOM 1034 O O . GLN A 1 129 ? 9.347 -16.508 -14.576 1.00 93.06 129 GLN A O 1
ATOM 1039 N N . ALA A 1 130 ? 10.966 -15.002 -14.172 1.00 94.38 130 ALA A N 1
ATOM 1040 C CA . ALA A 1 130 ? 12.071 -15.867 -14.587 1.00 94.38 130 ALA A CA 1
ATOM 1041 C C . ALA A 1 130 ? 12.206 -17.115 -13.696 1.00 94.38 130 ALA A C 1
ATOM 1043 O O . ALA A 1 130 ? 12.541 -18.190 -14.182 1.00 94.38 130 ALA A O 1
ATOM 1044 N N . GLU A 1 131 ? 11.897 -16.985 -12.404 1.00 92.69 131 GLU A N 1
ATOM 1045 C CA . GLU A 1 131 ? 11.878 -18.091 -11.440 1.00 92.69 131 GLU A CA 1
ATOM 1046 C C . GLU A 1 131 ? 10.569 -18.909 -11.463 1.00 92.69 131 GLU A C 1
ATOM 1048 O O . GLU A 1 131 ? 10.410 -19.831 -10.663 1.00 92.69 131 GLU A O 1
ATOM 1053 N N . GLY A 1 132 ? 9.609 -18.578 -12.335 1.00 90.44 132 GLY A N 1
ATOM 1054 C CA . GLY A 1 132 ? 8.337 -19.297 -12.446 1.00 90.44 132 GLY A CA 1
ATOM 1055 C C . GLY A 1 132 ? 7.439 -19.184 -11.207 1.00 90.44 132 GLY A C 1
ATOM 1056 O O . GLY A 1 132 ? 6.700 -20.116 -10.894 1.00 90.44 132 GLY A O 1
ATOM 1057 N N . ARG A 1 133 ? 7.504 -18.068 -10.467 1.00 89.62 133 ARG A N 1
ATOM 1058 C CA . ARG A 1 133 ? 6.710 -17.854 -9.244 1.00 89.62 133 ARG A CA 1
ATOM 1059 C C . ARG A 1 133 ? 5.220 -17.665 -9.556 1.00 89.62 133 ARG A C 1
ATOM 1061 O O . ARG A 1 133 ? 4.853 -17.150 -10.610 1.00 89.62 133 ARG A O 1
ATOM 1068 N N . SER A 1 134 ? 4.359 -17.976 -8.585 1.00 85.50 134 SER A N 1
ATOM 1069 C CA . SER A 1 134 ? 2.883 -17.953 -8.683 1.00 85.50 134 SER A CA 1
ATOM 1070 C C . SER A 1 134 ? 2.231 -16.558 -8.772 1.00 85.50 134 SER A C 1
ATOM 1072 O O . SER A 1 134 ? 1.060 -16.398 -8.433 1.00 85.50 134 SER A O 1
ATOM 1074 N N . GLY A 1 135 ? 2.976 -15.526 -9.180 1.00 90.62 135 GLY A N 1
ATOM 1075 C CA . GLY A 1 135 ? 2.492 -14.145 -9.200 1.00 90.62 135 GLY A CA 1
ATOM 1076 C C . GLY A 1 135 ? 2.187 -13.596 -7.801 1.00 90.62 135 GLY A C 1
ATOM 1077 O O . GLY A 1 135 ? 2.714 -14.077 -6.800 1.00 90.62 135 GLY A O 1
ATOM 1078 N N . VAL A 1 136 ? 1.352 -12.560 -7.727 1.00 92.88 136 VAL A N 1
ATOM 1079 C CA . VAL A 1 136 ? 0.906 -11.931 -6.469 1.00 92.88 136 VAL A CA 1
ATOM 1080 C C . VAL A 1 136 ? -0.521 -12.349 -6.106 1.00 92.88 136 VAL A C 1
ATOM 1082 O O . VAL A 1 136 ? -1.318 -12.669 -6.985 1.00 92.88 136 VAL A O 1
ATOM 1085 N N . ALA A 1 137 ? -0.859 -12.317 -4.811 1.00 90.94 137 ALA A N 1
ATOM 1086 C CA . ALA A 1 137 ? -2.225 -12.575 -4.339 1.00 90.94 137 ALA A CA 1
ATOM 1087 C C . ALA A 1 137 ? -3.227 -11.590 -4.946 1.00 90.94 137 ALA A C 1
ATOM 1089 O O . ALA A 1 137 ? -2.934 -10.391 -5.046 1.00 90.94 137 ALA A O 1
ATOM 1090 N N . LEU A 1 138 ? -4.418 -12.082 -5.280 1.00 89.00 138 LEU A N 1
ATOM 1091 C CA . LEU A 1 138 ? -5.568 -11.275 -5.668 1.00 89.00 138 LEU A CA 1
ATOM 1092 C C . LEU A 1 138 ? -6.732 -11.521 -4.696 1.00 89.00 138 LEU A C 1
ATOM 1094 O O . LEU A 1 138 ? -6.763 -12.544 -4.019 1.00 89.00 138 LEU A O 1
ATOM 1098 N N . PRO A 1 139 ? -7.720 -10.612 -4.615 1.00 84.75 139 PRO A N 1
ATOM 1099 C CA . PRO A 1 139 ? -8.945 -10.894 -3.871 1.00 84.75 139 PRO A CA 1
ATOM 1100 C C . PRO A 1 139 ? -9.629 -12.166 -4.401 1.00 84.75 139 PRO A C 1
ATOM 1102 O O . PRO A 1 139 ? -9.770 -12.315 -5.615 1.00 84.75 139 PRO A O 1
ATOM 1105 N N . ASP A 1 140 ? -10.096 -13.056 -3.517 1.00 77.44 140 ASP A N 1
ATOM 1106 C CA . ASP A 1 140 ? -10.539 -14.428 -3.844 1.00 77.44 140 ASP A CA 1
ATOM 1107 C C . ASP A 1 140 ? -11.472 -14.530 -5.066 1.00 77.44 140 ASP A C 1
ATOM 1109 O O . ASP A 1 140 ? -11.324 -15.395 -5.933 1.00 77.44 140 ASP A O 1
ATOM 1113 N N . ALA A 1 141 ? -12.467 -13.640 -5.151 1.00 83.44 141 ALA A N 1
ATOM 1114 C CA . ALA A 1 141 ? -13.418 -13.625 -6.262 1.00 83.44 141 ALA A CA 1
ATOM 1115 C C . ALA A 1 141 ? -12.751 -13.276 -7.602 1.00 83.44 141 ALA A C 1
ATOM 1117 O O . ALA A 1 141 ? -13.141 -13.796 -8.650 1.00 83.44 141 ALA A O 1
ATOM 1118 N N . LEU A 1 142 ? -11.741 -12.410 -7.562 1.00 84.62 142 LEU A N 1
ATOM 1119 C CA . LEU A 1 142 ? -10.980 -11.984 -8.720 1.00 84.62 142 LEU A CA 1
ATOM 1120 C C . LEU A 1 142 ? -9.953 -13.038 -9.142 1.00 84.62 142 LEU A C 1
ATOM 1122 O O . LEU A 1 142 ? -9.852 -13.303 -10.336 1.00 84.62 142 LEU A O 1
ATOM 1126 N N . GLU A 1 143 ? -9.247 -13.667 -8.196 1.00 85.75 143 GLU A N 1
ATOM 1127 C CA . GLU A 1 143 ? -8.290 -14.747 -8.490 1.00 85.75 143 GLU A CA 1
ATOM 1128 C C . GLU A 1 143 ? -8.993 -15.908 -9.206 1.00 85.75 143 GLU A C 1
ATOM 1130 O O . GLU A 1 143 ? -8.513 -16.402 -10.223 1.00 85.75 143 GLU A O 1
ATOM 1135 N N . ARG A 1 144 ? -10.207 -16.264 -8.765 1.00 86.62 144 ARG A N 1
ATOM 1136 C CA . ARG A 1 144 ? -11.031 -17.293 -9.416 1.00 86.62 144 ARG A CA 1
ATOM 1137 C C . ARG A 1 144 ? -11.475 -16.908 -10.827 1.00 86.62 144 ARG A C 1
ATOM 1139 O O . ARG A 1 144 ? -11.488 -17.751 -11.718 1.00 86.62 144 ARG A O 1
ATOM 1146 N N . LYS A 1 145 ? -11.879 -15.650 -11.028 1.00 89.62 145 LYS A N 1
ATOM 1147 C CA . LYS A 1 145 ? -12.378 -15.158 -12.323 1.00 89.62 145 LYS A CA 1
ATOM 1148 C C . LYS A 1 145 ? -11.246 -14.934 -13.332 1.00 89.62 145 LYS A C 1
ATOM 1150 O O . LYS A 1 145 ? -11.441 -15.156 -14.524 1.00 89.62 145 LYS A O 1
ATOM 1155 N N . TYR A 1 146 ? -10.077 -14.503 -12.862 1.00 89.75 146 TYR A N 1
ATOM 1156 C CA . TYR A 1 146 ? -8.909 -14.167 -13.674 1.00 89.75 146 TYR A CA 1
ATOM 1157 C C . TYR A 1 146 ? -7.633 -14.797 -13.085 1.00 89.75 146 TYR A C 1
ATOM 1159 O O . TYR A 1 146 ? -6.774 -14.083 -12.563 1.00 89.75 146 TYR A O 1
ATOM 1167 N N . PRO A 1 147 ? -7.445 -16.120 -13.221 1.00 87.31 147 PRO A N 1
ATOM 1168 C CA . PRO A 1 147 ? -6.361 -16.849 -12.550 1.00 87.31 147 PRO A CA 1
ATOM 1169 C C . PRO A 1 147 ? -4.953 -16.401 -12.959 1.00 87.31 147 PRO A C 1
ATOM 1171 O O . PRO A 1 147 ? -4.002 -16.570 -12.208 1.00 87.31 147 PRO A O 1
ATOM 1174 N N . ARG A 1 148 ? -4.796 -15.783 -14.138 1.00 90.31 148 ARG A N 1
ATOM 1175 C CA . ARG A 1 148 ? -3.496 -15.272 -14.610 1.00 90.31 148 ARG A CA 1
ATOM 1176 C C . ARG A 1 148 ? -3.239 -13.807 -14.261 1.00 90.31 148 ARG A C 1
ATOM 1178 O O . ARG A 1 148 ? -2.141 -13.315 -14.510 1.00 90.31 148 ARG A O 1
ATOM 1185 N N . ALA A 1 149 ? -4.219 -13.087 -13.714 1.00 90.94 149 ALA A N 1
ATOM 1186 C CA . ALA A 1 149 ? -4.079 -11.652 -13.474 1.00 90.94 149 ALA A CA 1
ATOM 1187 C C . ALA A 1 149 ? -2.945 -11.341 -12.482 1.00 90.94 149 ALA A C 1
ATOM 1189 O O . ALA A 1 149 ? -2.211 -10.379 -12.700 1.00 90.94 149 ALA A O 1
ATOM 1190 N N . GLY A 1 150 ? -2.716 -12.205 -11.485 1.00 91.69 150 GLY A N 1
ATOM 1191 C CA . GLY A 1 150 ? -1.633 -12.060 -10.504 1.00 91.69 150 GLY A CA 1
ATOM 1192 C C . GLY A 1 150 ? -0.225 -12.162 -11.102 1.00 91.69 150 GLY A C 1
ATOM 1193 O O . GLY A 1 150 ? 0.734 -11.700 -10.491 1.00 91.69 150 GLY A O 1
ATOM 1194 N N . HIS A 1 151 ? -0.082 -12.708 -12.313 1.00 93.56 151 HIS A N 1
ATOM 1195 C CA . HIS A 1 151 ? 1.194 -12.731 -13.035 1.00 93.56 151 HIS A CA 1
ATOM 1196 C C . HIS A 1 151 ? 1.432 -11.460 -13.849 1.00 93.56 151 HIS A C 1
ATOM 1198 O O . HIS A 1 151 ? 2.554 -11.203 -14.271 1.00 93.56 151 HIS A O 1
ATOM 1204 N N . SER A 1 152 ? 0.405 -10.654 -14.099 1.00 95.62 152 SER A N 1
ATOM 1205 C CA . SER A 1 152 ? 0.546 -9.488 -14.963 1.00 95.62 152 SER A CA 1
ATOM 1206 C C . SER A 1 152 ? 1.072 -8.270 -14.203 1.00 95.62 152 SER A C 1
ATOM 1208 O O . SER A 1 152 ? 0.716 -8.022 -13.052 1.00 95.62 152 SER A O 1
ATOM 1210 N N . TRP A 1 153 ? 1.898 -7.479 -14.885 1.00 97.00 153 TRP A N 1
ATOM 1211 C CA . TRP A 1 153 ? 2.496 -6.265 -14.332 1.00 97.00 153 TRP A CA 1
ATOM 1212 C C . TRP A 1 153 ? 1.500 -5.272 -13.704 1.00 97.00 153 TRP A C 1
ATOM 1214 O O . TRP A 1 153 ? 1.782 -4.795 -12.607 1.00 97.00 153 TRP A O 1
ATOM 1224 N N . PRO A 1 154 ? 0.329 -4.982 -14.310 1.00 96.69 154 PRO A N 1
ATOM 1225 C CA . PRO A 1 154 ? -0.623 -4.025 -13.741 1.00 96.69 154 PRO A CA 1
ATOM 1226 C C . PRO A 1 154 ? -1.097 -4.397 -12.325 1.00 96.69 154 PRO A C 1
ATOM 1228 O O . PRO A 1 154 ? -1.454 -3.520 -11.543 1.00 96.69 154 PRO A O 1
ATOM 1231 N N . TRP A 1 155 ? -1.093 -5.688 -11.982 1.00 95.38 155 TRP A N 1
ATOM 1232 C CA . TRP A 1 155 ? -1.496 -6.183 -10.666 1.00 95.38 155 TRP A CA 1
ATOM 1233 C C . TRP A 1 155 ? -0.344 -6.300 -9.672 1.00 95.38 155 TRP A C 1
ATOM 1235 O O . TRP A 1 155 ? -0.593 -6.616 -8.512 1.00 95.38 155 TRP A O 1
ATOM 1245 N N . PHE A 1 156 ? 0.900 -6.050 -10.074 1.00 97.12 156 PHE A N 1
ATOM 1246 C CA . PHE A 1 156 ? 2.030 -6.107 -9.155 1.00 97.12 156 PHE A CA 1
ATOM 1247 C C . PHE A 1 156 ? 1.983 -4.966 -8.128 1.00 97.12 156 PHE A C 1
ATOM 1249 O O . PHE A 1 156 ? 1.309 -3.956 -8.337 1.00 97.12 156 PHE A O 1
ATOM 1256 N N . TRP A 1 157 ? 2.668 -5.140 -7.000 1.00 97.00 157 TRP A N 1
ATOM 1257 C CA . TRP A 1 157 ? 2.711 -4.148 -5.924 1.00 97.00 157 TRP A CA 1
ATOM 1258 C C . TRP A 1 157 ? 3.636 -2.984 -6.283 1.00 97.00 157 TRP A C 1
ATOM 1260 O O . TRP A 1 157 ? 4.737 -3.207 -6.788 1.00 97.00 157 TRP A O 1
ATOM 1270 N N . VAL A 1 158 ? 3.226 -1.750 -5.974 1.00 97.50 158 VAL A N 1
ATOM 1271 C CA . VAL A 1 158 ? 4.108 -0.571 -6.085 1.00 97.50 158 VAL A CA 1
ATOM 1272 C C . VAL A 1 158 ? 5.244 -0.662 -5.060 1.00 97.50 158 VAL A C 1
ATOM 1274 O O . VAL A 1 158 ? 6.411 -0.449 -5.387 1.00 97.50 158 VAL A O 1
ATOM 1277 N N . PHE A 1 159 ? 4.908 -1.036 -3.825 1.00 96.75 159 PHE A N 1
ATOM 1278 C CA . PHE A 1 159 ? 5.851 -1.266 -2.731 1.00 96.75 159 PHE A CA 1
ATOM 1279 C C . PHE A 1 159 ? 5.890 -2.761 -2.414 1.00 96.75 159 PHE A C 1
ATOM 1281 O O . PHE A 1 159 ? 5.206 -3.238 -1.512 1.00 96.75 159 PHE A O 1
ATOM 1288 N N . ALA A 1 160 ? 6.628 -3.523 -3.221 1.00 95.19 160 ALA A N 1
ATOM 1289 C CA . ALA A 1 160 ? 6.764 -4.965 -3.048 1.00 95.19 160 ALA A CA 1
ATOM 1290 C C . ALA A 1 160 ? 7.793 -5.298 -1.955 1.00 95.19 160 ALA A C 1
ATOM 1292 O O . ALA A 1 160 ? 8.848 -4.675 -1.893 1.00 95.19 160 ALA A O 1
ATOM 1293 N N . GLN A 1 161 ? 7.525 -6.317 -1.136 1.00 93.00 161 GLN A N 1
ATOM 1294 C CA . GLN A 1 161 ? 8.526 -6.829 -0.190 1.00 93.00 161 GLN A CA 1
ATOM 1295 C C . GLN A 1 161 ? 9.740 -7.416 -0.931 1.00 93.00 161 GLN A C 1
ATOM 1297 O O . GLN A 1 161 ? 9.603 -7.972 -2.025 1.00 93.00 161 GLN A O 1
ATOM 1302 N N . HIS A 1 162 ? 10.918 -7.361 -0.307 1.00 89.88 162 HIS A N 1
ATOM 1303 C CA . HIS A 1 162 ? 12.162 -7.922 -0.859 1.00 89.88 162 HIS A CA 1
ATOM 1304 C C . HIS A 1 162 ? 12.187 -9.458 -0.833 1.00 89.88 162 HIS A C 1
ATOM 1306 O O . HIS A 1 162 ? 12.760 -10.093 -1.721 1.00 89.88 162 HIS A O 1
ATOM 1312 N N . THR A 1 163 ? 11.508 -10.071 0.135 1.00 90.56 163 THR A N 1
ATOM 1313 C CA . THR A 1 163 ? 11.416 -11.528 0.327 1.00 90.56 163 THR A CA 1
ATOM 1314 C C . THR A 1 163 ? 10.079 -12.086 -0.163 1.00 90.56 163 THR A C 1
ATOM 1316 O O . THR A 1 163 ? 9.151 -11.344 -0.461 1.00 90.56 163 THR A O 1
ATOM 1319 N N . HIS A 1 164 ? 9.941 -13.404 -0.285 1.00 91.56 164 HIS A N 1
ATOM 1320 C CA . HIS A 1 164 ? 8.633 -14.035 -0.500 1.00 91.56 164 HIS A CA 1
ATOM 1321 C C . HIS A 1 164 ? 7.993 -14.390 0.841 1.00 91.56 164 HIS A C 1
ATOM 1323 O O . HIS A 1 164 ? 8.692 -14.618 1.826 1.00 91.56 164 HIS A O 1
ATOM 1329 N N . SER A 1 165 ? 6.666 -14.463 0.866 1.00 90.50 165 SER A N 1
ATOM 1330 C CA . SER A 1 165 ? 5.910 -14.939 2.019 1.00 90.50 165 SER A CA 1
ATOM 1331 C C . SER A 1 165 ? 5.005 -16.095 1.611 1.00 90.50 165 SER A C 1
ATOM 1333 O O . SER A 1 165 ? 4.540 -16.190 0.471 1.00 90.50 165 SER A O 1
ATOM 1335 N N . THR A 1 166 ? 4.800 -17.016 2.546 1.00 89.81 166 THR A N 1
ATOM 1336 C CA . THR A 1 166 ? 3.881 -18.139 2.372 1.00 89.81 166 THR A CA 1
ATOM 1337 C C . THR A 1 166 ? 2.497 -17.691 2.805 1.00 89.81 166 THR A C 1
ATOM 1339 O O . THR A 1 166 ? 2.313 -17.279 3.951 1.00 89.81 166 THR A O 1
ATOM 1342 N N . ASP A 1 167 ? 1.520 -17.771 1.906 1.00 84.94 167 ASP A N 1
ATOM 1343 C CA . ASP A 1 167 ? 0.125 -17.547 2.274 1.00 84.94 167 ASP A CA 1
ATOM 1344 C C . ASP A 1 167 ? -0.331 -18.658 3.242 1.00 84.94 167 ASP A C 1
ATOM 1346 O O . ASP A 1 167 ? -0.331 -19.829 2.854 1.00 84.94 167 ASP A O 1
ATOM 1350 N N . PRO A 1 168 ? -0.739 -18.335 4.483 1.00 82.75 168 PRO A N 1
ATOM 1351 C CA . PRO A 1 168 ? -1.122 -19.339 5.473 1.00 82.75 168 PRO A CA 1
ATOM 1352 C C . PRO A 1 168 ? -2.402 -20.103 5.107 1.00 82.75 168 PRO A C 1
ATOM 1354 O O . PRO A 1 168 ? -2.653 -21.161 5.676 1.00 82.75 168 PRO A O 1
ATOM 1357 N N . ARG A 1 169 ? -3.229 -19.585 4.187 1.00 81.25 169 ARG A N 1
ATOM 1358 C CA . ARG A 1 169 ? -4.476 -20.236 3.755 1.00 81.25 169 ARG A CA 1
ATOM 1359 C C . ARG A 1 169 ? -4.254 -21.181 2.583 1.00 81.25 169 ARG A C 1
ATOM 1361 O O . ARG A 1 169 ? -4.800 -22.278 2.583 1.00 81.25 169 ARG A O 1
ATOM 1368 N N . SER A 1 170 ? -3.489 -20.744 1.582 1.00 83.38 170 SER A N 1
ATOM 1369 C CA . SER A 1 170 ? -3.270 -21.517 0.351 1.00 83.38 170 SER A CA 1
ATOM 1370 C C . SER A 1 170 ? -1.954 -22.300 0.324 1.00 83.38 170 SER A C 1
ATOM 1372 O O . SER A 1 170 ? -1.782 -23.161 -0.532 1.00 83.38 170 SER A O 1
ATOM 1374 N N . GLY A 1 171 ? -1.007 -21.999 1.217 1.00 86.69 171 GLY A N 1
ATOM 1375 C CA . GLY A 1 171 ? 0.349 -22.560 1.205 1.00 86.69 171 GLY A CA 1
ATOM 1376 C C . GLY A 1 171 ? 1.227 -22.045 0.059 1.00 86.69 171 GLY A C 1
ATOM 1377 O O . GLY A 1 171 ? 2.384 -22.444 -0.064 1.00 86.69 171 GLY A O 1
ATOM 1378 N N . VAL A 1 172 ? 0.706 -21.157 -0.792 1.00 88.50 172 VAL A N 1
ATOM 1379 C CA . VAL A 1 172 ? 1.420 -20.656 -1.968 1.00 88.50 172 VAL A CA 1
ATOM 1380 C C . VAL A 1 172 ? 2.456 -19.619 -1.548 1.00 88.50 172 VAL A C 1
ATOM 1382 O O . VAL A 1 172 ? 2.125 -18.608 -0.924 1.00 88.50 172 VAL A O 1
ATOM 1385 N N . VAL A 1 173 ? 3.705 -19.843 -1.953 1.00 91.00 173 VAL A N 1
ATOM 1386 C CA . VAL A 1 173 ? 4.801 -18.883 -1.789 1.00 91.00 173 VAL A CA 1
ATOM 1387 C C . VAL A 1 173 ? 4.714 -17.830 -2.887 1.00 91.00 173 VAL A C 1
ATOM 1389 O O . VAL A 1 173 ? 4.829 -18.143 -4.074 1.00 91.00 173 VAL A O 1
ATOM 1392 N N . ARG A 1 174 ? 4.514 -16.573 -2.495 1.00 91.62 174 ARG A N 1
ATOM 1393 C CA . ARG A 1 174 ? 4.351 -15.450 -3.423 1.00 91.62 174 ARG A CA 1
ATOM 1394 C C . ARG A 1 174 ? 4.897 -14.153 -2.842 1.00 91.62 174 ARG A C 1
ATOM 1396 O O . ARG A 1 174 ? 5.191 -14.056 -1.652 1.00 91.62 174 ARG A O 1
ATOM 1403 N N . ARG A 1 175 ? 5.075 -13.145 -3.697 1.00 93.44 175 ARG A N 1
ATOM 1404 C CA . ARG A 1 175 ? 5.505 -11.819 -3.246 1.00 93.44 175 ARG A CA 1
ATOM 1405 C C . ARG A 1 175 ? 4.303 -10.999 -2.785 1.00 93.44 175 ARG A C 1
ATOM 1407 O O . ARG A 1 175 ? 3.269 -10.938 -3.452 1.00 93.44 175 ARG A O 1
ATOM 1414 N N . HIS A 1 176 ? 4.458 -10.356 -1.641 1.00 93.62 176 HIS A N 1
ATOM 1415 C CA . HIS A 1 176 ? 3.467 -9.487 -1.032 1.00 93.62 176 HIS A CA 1
ATOM 1416 C C . HIS A 1 176 ? 3.832 -8.002 -1.203 1.00 93.62 176 HIS A C 1
ATOM 1418 O O . HIS A 1 176 ? 4.847 -7.656 -1.817 1.00 93.62 176 HIS A O 1
ATOM 1424 N N . HIS A 1 177 ? 2.998 -7.111 -0.683 1.00 93.25 177 HIS A N 1
ATOM 1425 C CA . HIS A 1 177 ? 3.437 -5.746 -0.428 1.00 93.25 177 HIS A CA 1
ATOM 1426 C C . HIS A 1 177 ? 4.359 -5.696 0.800 1.00 93.25 177 HIS A C 1
ATOM 1428 O O . HIS A 1 177 ? 4.388 -6.637 1.596 1.00 93.25 177 HIS A O 1
ATOM 1434 N N . MET A 1 178 ? 5.092 -4.595 0.954 1.00 89.94 178 MET A N 1
ATOM 1435 C CA . MET A 1 178 ? 5.902 -4.279 2.133 1.00 89.94 178 MET A CA 1
ATOM 1436 C C . MET A 1 178 ? 5.072 -4.382 3.426 1.00 89.94 178 MET A C 1
ATOM 1438 O O . MET A 1 178 ? 3.864 -4.138 3.411 1.00 89.94 178 MET A O 1
ATOM 1442 N N . TYR A 1 179 ? 5.701 -4.777 4.531 1.00 81.94 179 TYR A N 1
ATOM 1443 C CA . TYR A 1 179 ? 5.040 -4.837 5.836 1.00 81.94 179 TYR A CA 1
ATOM 1444 C C . TYR A 1 179 ? 4.878 -3.438 6.451 1.00 81.94 179 TYR A C 1
ATOM 1446 O O . TYR A 1 179 ? 5.619 -2.519 6.101 1.00 81.94 179 TYR A O 1
ATOM 1454 N N . ASP A 1 180 ?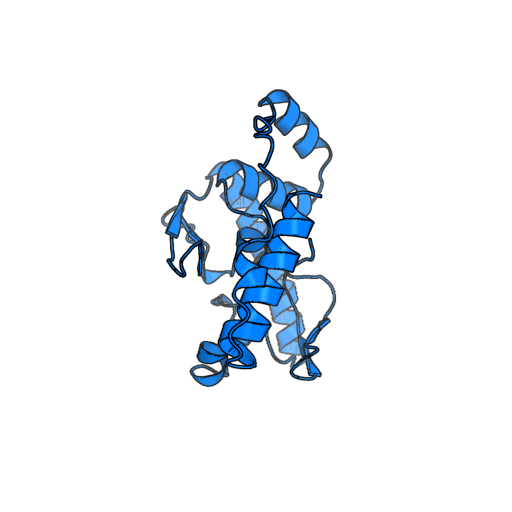 3.881 -3.310 7.328 1.00 57.81 180 ASP A N 1
ATOM 1455 C CA . ASP A 1 180 ? 3.743 -2.191 8.274 1.00 57.81 180 ASP A CA 1
ATOM 1456 C C . ASP A 1 180 ? 4.711 -2.389 9.452 1.00 57.81 180 ASP A C 1
ATOM 1458 O O . ASP A 1 180 ? 4.838 -3.558 9.897 1.00 57.81 180 ASP A O 1
#

Foldseek 3Di:
DLVVVVVVLVVVCCCQCPVVVHDDPVSVVPDRDDDDDDDDDDDDPVRLVVVLVPDDDPRSLLSVQCVQFVDDSVQSLQFFQLQDDPPQQWGWRALPDPRDIDITGNPPVSVVVLVVLLVVQVVVLVVCVVVVALAEDDDPVCCVVPVCPSSDRRNGTSAKDPAWDQDPVPRGTYIGGDDD

Sequence (180 aa):
SVSTHRQALAALLFFYGKVLCTDLPWLQEIGRPRPSRRLPVVLTPDEVVRILGFLEGEHRLFAQLLYGTGMRISEGLQLRVKDLDFDHGTIIVREGKGSKDRALMLPESLAPSLREQLSRARAWWLKDQAEGRSGVALPDALERKYPRAGHSWPWFWVFAQHTHSTDPRSGVVRRHHMYD

Radius of gyration: 21.08 Å; chains: 1; bounding box: 47×44×48 Å

pLDDT: mean 90.47, std 7.99, range [54.62, 98.19]